Protein AF-A0A7J0D1S0-F1 (afdb_monomer_lite)

pLDDT: mean 86.71, std 19.27, range [36.97, 98.56]

InterPro domains:
  IPR036866 Ribonuclease Z/Hydroxyacylglutathione hydrolase-like [G3DSA:3.60.15.10] (1-82)

Sequence (128 aa):
MIQIGAYSEYWPDIHMTPAEGMRAHLDLQGGRPHGVMVPIHWGTFNLAPHAWAEPAEWTKDAAEEAEQPAAFPRPGEPFEPAGTLPVETWWRAVSAPMAAPQWRTATSDAVPGGAPVARRDLDVAGER

Secondary structure (DSSP, 8-state):
-EE-SS--TT-TTT---HHHHHHHHHHHTTTS--S-B-EES-SS---SSS-TTHHHHHHHHHHHHTT--B--PPTT----TTS------GGGGTSPPPPS-GGGT-----------------------

Organism: Streptomyces microflavus (NCBI:txid1919)

Radius of gyration: 17.73 Å; chains: 1; bounding box: 37×59×37 Å

Structure (mmCIF, N/CA/C/O backbone):
data_AF-A0A7J0D1S0-F1
#
_entry.id   AF-A0A7J0D1S0-F1
#
loop_
_atom_site.group_PDB
_atom_site.id
_atom_site.type_symbol
_atom_site.label_atom_id
_atom_site.label_alt_id
_atom_site.label_comp_id
_atom_site.label_asym_id
_atom_site.label_entity_id
_atom_site.label_seq_id
_atom_site.pdbx_PDB_ins_code
_atom_site.Cartn_x
_atom_site.Cartn_y
_atom_site.Cartn_z
_atom_site.occupancy
_atom_site.B_iso_or_equiv
_atom_site.auth_seq_id
_atom_site.auth_comp_id
_atom_site.auth_asym_id
_atom_site.auth_atom_id
_atom_site.pdbx_PDB_model_num
ATOM 1 N N . MET A 1 1 ? -6.059 4.824 1.311 1.00 96.19 1 MET A N 1
ATOM 2 C CA . MET A 1 1 ? -5.420 4.149 0.159 1.00 96.19 1 MET A CA 1
ATOM 3 C C . MET A 1 1 ? -4.136 4.889 -0.155 1.00 96.19 1 MET A C 1
ATOM 5 O O . MET A 1 1 ? -4.221 6.093 -0.352 1.00 96.19 1 MET A O 1
ATOM 9 N N . ILE A 1 2 ? -2.983 4.220 -0.160 1.00 98.31 2 ILE A N 1
ATOM 10 C CA . ILE A 1 2 ? -1.666 4.846 -0.376 1.00 98.31 2 ILE A CA 1
ATOM 11 C C . ILE A 1 2 ? -0.815 3.939 -1.273 1.00 98.31 2 ILE A C 1
ATOM 13 O O . ILE A 1 2 ? -0.906 2.713 -1.179 1.00 98.31 2 ILE A O 1
ATOM 17 N N . GLN A 1 3 ? -0.034 4.534 -2.179 1.00 97.75 3 GLN A N 1
ATOM 18 C CA . GLN A 1 3 ? 0.864 3.783 -3.058 1.00 97.75 3 GLN A CA 1
ATOM 19 C C . GLN A 1 3 ? 1.974 3.082 -2.274 1.00 97.75 3 GLN A C 1
ATOM 21 O O . GLN A 1 3 ? 2.510 3.647 -1.324 1.00 97.75 3 GLN A O 1
ATOM 26 N N . ILE A 1 4 ? 2.334 1.874 -2.703 1.00 97.69 4 ILE A N 1
ATOM 27 C CA . ILE A 1 4 ? 3.414 1.098 -2.072 1.00 97.69 4 ILE A CA 1
ATOM 28 C C . ILE A 1 4 ? 4.394 0.469 -3.070 1.00 97.69 4 ILE A C 1
ATOM 30 O O . ILE A 1 4 ? 5.429 -0.042 -2.662 1.00 97.69 4 ILE A O 1
ATOM 34 N N . GLY A 1 5 ? 4.068 0.451 -4.364 1.00 96.88 5 GLY A N 1
ATOM 35 C CA . GLY A 1 5 ? 4.862 -0.215 -5.398 1.00 96.88 5 GLY A CA 1
ATOM 36 C C . GLY A 1 5 ? 5.405 0.747 -6.448 1.00 96.88 5 GLY A C 1
ATOM 37 O O . GLY A 1 5 ? 5.093 1.939 -6.447 1.00 96.88 5 GLY A O 1
ATOM 38 N N . ALA A 1 6 ? 6.196 0.191 -7.366 1.00 97.50 6 ALA A N 1
ATOM 39 C CA . ALA A 1 6 ? 6.910 0.906 -8.420 1.00 97.50 6 ALA A CA 1
ATOM 40 C C . ALA A 1 6 ? 7.965 1.910 -7.904 1.00 97.50 6 ALA A C 1
ATOM 42 O O . ALA A 1 6 ? 8.356 2.824 -8.624 1.00 97.50 6 ALA A O 1
ATOM 43 N N . TYR A 1 7 ? 8.456 1.735 -6.674 1.00 97.25 7 TYR A N 1
ATOM 44 C CA . TYR A 1 7 ? 9.563 2.524 -6.127 1.00 97.25 7 TYR A CA 1
ATOM 45 C C . TYR A 1 7 ? 10.913 2.073 -6.690 1.00 97.25 7 TYR A C 1
ATOM 47 O O . TYR A 1 7 ? 11.131 0.896 -6.979 1.00 97.25 7 TYR A O 1
ATOM 55 N N . SER A 1 8 ? 11.841 3.017 -6.817 1.00 95.88 8 SER A N 1
ATOM 56 C CA . SER A 1 8 ? 13.230 2.760 -7.187 1.00 95.88 8 SER A CA 1
ATOM 57 C C . SER A 1 8 ? 14.109 3.932 -6.767 1.00 95.88 8 SER A C 1
ATOM 59 O O . SER A 1 8 ? 13.657 5.076 -6.767 1.00 95.88 8 SER A O 1
ATOM 61 N N . GLU A 1 9 ? 15.385 3.658 -6.500 1.00 94.12 9 GLU A N 1
ATOM 62 C CA . GLU A 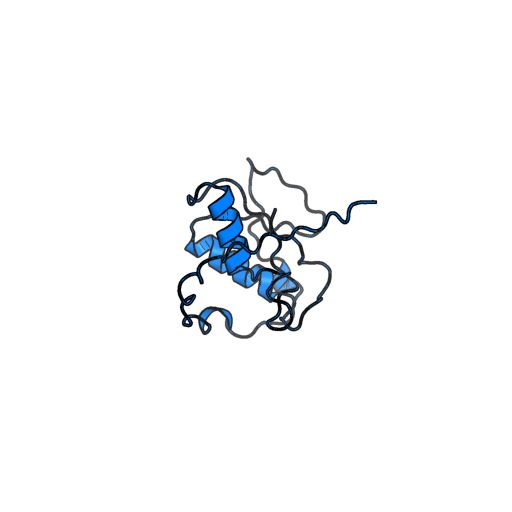1 9 ? 16.417 4.683 -6.292 1.00 94.12 9 GLU A CA 1
ATOM 63 C C . GLU A 1 9 ? 16.570 5.645 -7.484 1.00 94.12 9 GLU A C 1
ATOM 65 O O . GLU A 1 9 ? 17.064 6.756 -7.323 1.00 94.12 9 GLU A O 1
ATOM 70 N N . TYR A 1 10 ? 16.126 5.244 -8.679 1.00 96.81 10 TYR A N 1
ATOM 71 C CA . TYR A 1 10 ? 16.213 6.062 -9.888 1.00 96.81 10 TYR A CA 1
ATOM 72 C C . TYR A 1 10 ? 15.119 7.138 -9.994 1.00 96.81 10 TYR A C 1
ATOM 74 O O . TYR A 1 10 ? 15.242 8.040 -10.821 1.00 96.81 10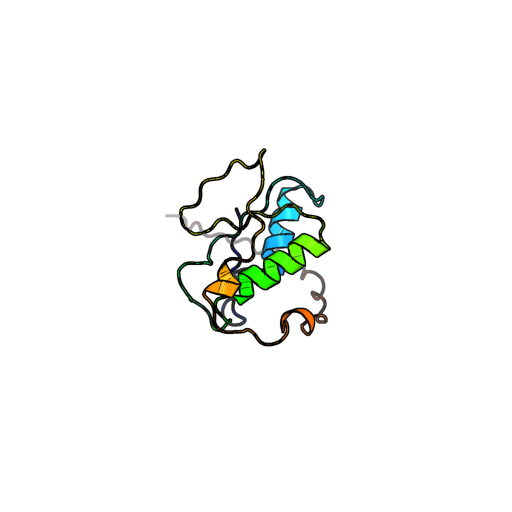 TYR A O 1
ATOM 82 N N . TRP A 1 11 ? 14.043 7.051 -9.205 1.00 95.81 11 TRP A N 1
ATOM 83 C CA . TRP A 1 11 ? 12.936 8.019 -9.227 1.00 95.81 11 TRP A CA 1
ATOM 84 C C . TRP A 1 11 ? 12.277 8.211 -7.846 1.00 95.81 11 TRP A C 1
ATOM 86 O O . TRP A 1 11 ? 11.054 8.089 -7.709 1.00 95.81 11 TRP A O 1
ATOM 96 N N . PRO A 1 12 ? 13.070 8.548 -6.812 1.00 95.25 12 PRO A N 1
ATOM 97 C CA . PRO A 1 12 ? 12.590 8.619 -5.432 1.00 95.25 12 PRO A CA 1
ATOM 98 C C . PRO A 1 12 ? 11.542 9.722 -5.227 1.00 95.25 12 PRO A C 1
ATOM 100 O O . PRO A 1 12 ? 10.643 9.580 -4.406 1.00 95.25 12 PRO A O 1
ATOM 103 N N . ASP A 1 13 ? 11.595 10.795 -6.020 1.00 96.00 13 ASP A N 1
ATOM 104 C CA . ASP A 1 13 ? 10.721 11.963 -5.850 1.00 96.00 13 ASP A CA 1
ATOM 105 C C . ASP A 1 13 ? 9.266 11.724 -6.272 1.00 96.00 13 ASP A C 1
ATOM 107 O O . ASP A 1 13 ? 8.380 12.510 -5.936 1.00 96.00 13 ASP A O 1
ATOM 111 N N . ILE A 1 14 ? 9.006 10.666 -7.043 1.00 96.69 14 ILE A N 1
ATOM 112 C CA . ILE A 1 14 ? 7.675 10.395 -7.597 1.00 96.69 14 ILE A CA 1
ATOM 113 C C . ILE A 1 14 ? 7.061 9.100 -7.075 1.00 96.69 14 ILE A C 1
ATOM 115 O O . ILE A 1 14 ? 5.885 8.862 -7.342 1.00 96.69 14 ILE A O 1
ATOM 119 N N . HIS A 1 15 ? 7.821 8.246 -6.380 1.00 97.81 15 HIS A N 1
ATOM 120 C CA . HIS A 1 15 ? 7.313 6.988 -5.837 1.00 97.81 15 HIS A CA 1
ATOM 121 C C . HIS A 1 15 ? 7.848 6.690 -4.440 1.00 97.81 15 HIS A C 1
ATOM 123 O O . HIS A 1 15 ? 9.046 6.514 -4.252 1.00 97.81 15 HIS A O 1
ATOM 129 N N . MET A 1 16 ? 6.928 6.534 -3.488 1.00 97.75 16 MET A N 1
ATOM 130 C CA . MET A 1 16 ? 7.250 6.135 -2.118 1.00 97.75 16 MET A CA 1
ATOM 131 C C . MET A 1 16 ? 7.590 4.647 -2.026 1.00 97.75 16 MET A C 1
ATOM 133 O O . MET A 1 16 ? 6.900 3.805 -2.610 1.00 97.75 16 MET A O 1
ATOM 137 N N . THR A 1 17 ? 8.591 4.327 -1.210 1.00 97.69 17 THR A N 1
ATOM 138 C CA . THR A 1 17 ? 8.773 2.976 -0.671 1.00 97.69 17 THR A CA 1
ATOM 139 C C . THR A 1 17 ? 7.593 2.581 0.237 1.00 97.69 17 THR A C 1
ATOM 141 O O . THR A 1 17 ? 6.887 3.448 0.759 1.00 97.69 17 THR A O 1
ATOM 144 N N . PRO A 1 18 ? 7.372 1.283 0.502 1.00 98.19 18 PRO A N 1
ATOM 145 C CA . PRO A 1 18 ? 6.369 0.805 1.451 1.00 98.19 18 PRO A CA 1
ATOM 146 C C . PRO A 1 18 ? 6.446 1.437 2.847 1.00 98.19 18 PRO A C 1
ATOM 148 O O . PRO A 1 18 ? 5.405 1.770 3.415 1.00 98.19 18 PRO A O 1
ATOM 151 N N . ALA A 1 19 ? 7.651 1.637 3.394 1.00 97.81 19 ALA A N 1
ATOM 152 C CA . ALA A 1 19 ? 7.828 2.295 4.692 1.00 97.81 19 ALA A CA 1
ATOM 153 C C . ALA A 1 19 ? 7.408 3.772 4.648 1.00 97.81 19 ALA A C 1
ATOM 155 O O . ALA A 1 19 ? 6.727 4.256 5.552 1.00 97.81 19 ALA A O 1
ATOM 156 N N . GLU A 1 20 ? 7.761 4.487 3.580 1.00 98.25 20 GLU A N 1
ATOM 157 C CA . GLU A 1 20 ? 7.331 5.873 3.378 1.00 98.25 20 GLU A CA 1
ATOM 158 C C . GLU A 1 20 ? 5.821 5.974 3.167 1.00 98.25 20 GLU A C 1
ATOM 160 O O . GLU A 1 20 ? 5.195 6.868 3.728 1.00 98.25 20 GLU A O 1
ATOM 165 N N . GLY A 1 21 ? 5.221 5.028 2.439 1.00 98.31 21 GLY A N 1
ATOM 166 C CA . GLY A 1 21 ? 3.773 4.931 2.277 1.00 98.31 21 GLY A CA 1
ATOM 167 C C . GLY A 1 21 ? 3.050 4.698 3.607 1.00 98.31 21 GLY A C 1
ATOM 168 O O . GLY A 1 21 ? 2.028 5.332 3.872 1.00 98.31 21 GLY A O 1
ATOM 169 N N . MET A 1 22 ? 3.597 3.850 4.485 1.00 98.56 22 MET A N 1
ATOM 170 C CA . MET A 1 22 ? 3.060 3.662 5.837 1.00 98.56 22 MET A CA 1
ATOM 171 C C . MET A 1 22 ? 3.175 4.939 6.677 1.00 98.56 22 MET A C 1
ATOM 173 O O . MET A 1 22 ? 2.206 5.347 7.317 1.00 98.56 22 MET A O 1
ATOM 177 N N . ARG A 1 23 ? 4.328 5.618 6.631 1.00 98.50 23 ARG A N 1
ATOM 178 C CA . ARG A 1 23 ? 4.514 6.910 7.307 1.00 98.50 23 ARG A CA 1
ATOM 179 C C . ARG A 1 23 ? 3.522 7.958 6.801 1.00 98.50 23 ARG A C 1
ATOM 181 O O . ARG A 1 23 ? 2.870 8.600 7.611 1.00 98.50 23 ARG A O 1
ATOM 188 N N . ALA A 1 24 ? 3.339 8.069 5.487 1.00 98.50 24 ALA A N 1
ATOM 189 C CA . ALA A 1 24 ? 2.378 8.992 4.893 1.00 98.50 24 ALA A CA 1
ATOM 190 C C . ALA A 1 24 ? 0.938 8.703 5.349 1.00 98.50 24 ALA A C 1
ATOM 192 O O . ALA A 1 24 ? 0.190 9.634 5.643 1.00 98.50 24 ALA A O 1
ATOM 193 N N . HIS A 1 25 ? 0.548 7.425 5.456 1.00 98.56 25 HIS A N 1
ATOM 194 C CA . HIS A 1 25 ? -0.735 7.047 6.057 1.00 98.56 25 HIS A CA 1
ATOM 195 C C . HIS A 1 25 ? -0.836 7.565 7.496 1.00 98.56 25 HIS A C 1
ATOM 197 O O . HIS A 1 25 ? -1.783 8.275 7.819 1.00 98.56 25 HIS A O 1
ATOM 203 N N . LEU A 1 26 ? 0.152 7.279 8.348 1.00 98.50 26 LEU A N 1
ATOM 204 C CA . LEU A 1 26 ? 0.160 7.731 9.744 1.00 98.50 26 LEU A CA 1
ATOM 205 C C . LEU A 1 26 ? 0.115 9.259 9.875 1.00 98.50 26 LEU A C 1
ATOM 207 O O . LEU A 1 26 ? -0.609 9.773 10.726 1.00 98.50 26 LEU A O 1
ATOM 211 N N . ASP A 1 27 ? 0.830 9.992 9.025 1.00 98.44 27 ASP A N 1
ATOM 212 C CA . ASP A 1 27 ? 0.846 11.456 9.030 1.00 98.44 27 ASP A CA 1
ATOM 213 C C . ASP A 1 27 ? -0.548 12.033 8.733 1.00 98.44 27 ASP A C 1
ATOM 215 O O . ASP A 1 27 ? -1.018 12.928 9.442 1.00 98.44 27 ASP A O 1
ATOM 219 N N . LEU A 1 28 ? -1.268 11.465 7.756 1.00 97.50 28 LEU A N 1
ATOM 220 C CA . LEU A 1 28 ? -2.669 11.817 7.471 1.00 97.50 28 LEU A CA 1
ATOM 221 C C . LEU A 1 28 ? -3.601 11.497 8.648 1.00 97.50 28 LEU A C 1
ATOM 223 O O . LEU A 1 28 ? -4.613 12.164 8.861 1.00 97.50 28 LEU A O 1
ATOM 227 N N . GLN A 1 29 ? -3.221 10.502 9.440 1.00 96.44 29 GLN A N 1
ATOM 228 C CA . GLN A 1 29 ? -3.863 10.089 10.675 1.00 96.44 29 GLN A CA 1
ATOM 229 C C . GLN A 1 29 ? -3.317 10.841 11.916 1.00 96.44 29 GLN A C 1
ATOM 231 O O . GLN A 1 29 ? -3.434 10.381 13.055 1.00 96.44 29 GLN A O 1
ATOM 236 N N . GLY A 1 30 ? -2.706 12.016 11.748 1.00 97.19 30 GLY A N 1
ATOM 237 C CA . GLY A 1 30 ? -2.223 12.825 12.872 1.00 97.19 30 GLY A CA 1
ATOM 238 C C . GLY A 1 30 ? -1.148 12.130 13.717 1.00 97.19 30 GLY A C 1
ATOM 239 O O . GLY A 1 30 ? -1.074 12.358 14.927 1.00 97.19 30 GLY A O 1
ATOM 240 N N . GLY A 1 31 ? -0.364 11.247 13.095 1.00 96.31 31 GLY A N 1
ATOM 241 C CA . GLY A 1 31 ? 0.759 10.526 13.692 1.00 96.31 31 GLY A CA 1
ATOM 242 C C . GLY A 1 31 ? 0.372 9.383 14.629 1.00 96.31 31 GLY A C 1
ATOM 243 O O . GLY A 1 31 ? 1.235 8.879 15.345 1.00 96.31 31 GLY A O 1
ATOM 244 N N . ARG A 1 32 ? -0.907 8.983 14.683 1.00 96.44 32 ARG A N 1
ATOM 245 C CA . ARG A 1 32 ? -1.376 7.891 15.550 1.00 96.44 32 ARG A CA 1
ATOM 246 C C . ARG A 1 32 ? -2.059 6.786 14.747 1.00 96.44 32 ARG A C 1
ATOM 248 O O . ARG A 1 32 ? -2.889 7.116 13.894 1.00 96.44 32 ARG A O 1
ATOM 255 N N . PRO A 1 33 ? -1.794 5.503 15.059 1.00 97.75 33 PRO A N 1
ATOM 256 C CA . PRO A 1 33 ? -2.398 4.392 14.337 1.00 97.75 33 PRO A CA 1
ATOM 257 C C . PRO A 1 33 ? -3.924 4.411 14.456 1.00 97.75 33 PRO A C 1
ATOM 259 O O . PRO A 1 33 ? -4.475 4.252 15.545 1.00 97.75 33 PRO A O 1
ATOM 262 N N . HIS A 1 34 ? -4.611 4.663 13.343 1.00 96.69 34 HIS A N 1
ATOM 263 C CA . HIS A 1 34 ? -6.062 4.522 13.203 1.00 96.69 34 HIS A CA 1
ATOM 264 C C . HIS A 1 34 ? -6.473 4.566 11.724 1.00 96.69 34 HIS A C 1
ATOM 266 O O . HIS A 1 34 ? -5.649 4.760 10.830 1.00 96.69 34 HIS A O 1
ATOM 272 N N . GLY A 1 35 ? -7.757 4.329 11.444 1.00 96.69 35 GLY A N 1
ATOM 273 C CA . GLY A 1 35 ? -8.218 4.090 10.074 1.00 96.69 35 GLY A CA 1
ATOM 274 C C . GLY A 1 35 ? -7.626 2.801 9.490 1.00 96.69 35 GLY A C 1
ATOM 275 O O . GLY A 1 35 ? -6.925 2.063 10.178 1.00 96.69 35 GLY A O 1
ATOM 276 N N . VAL A 1 36 ? -7.918 2.518 8.219 1.00 98.19 36 VAL A N 1
ATOM 277 C CA . VAL A 1 36 ? -7.416 1.325 7.520 1.00 98.19 36 VAL A CA 1
ATOM 278 C C . VAL A 1 36 ? -6.473 1.753 6.401 1.00 98.19 36 VAL A C 1
ATOM 280 O O . VAL A 1 36 ? -6.879 2.452 5.469 1.00 98.19 36 VAL A O 1
ATOM 283 N N . MET A 1 37 ? -5.218 1.316 6.479 1.00 98.50 37 MET A N 1
ATOM 284 C CA . MET A 1 37 ? -4.271 1.412 5.374 1.00 98.50 37 MET A CA 1
ATOM 285 C C . MET A 1 37 ? -4.679 0.412 4.290 1.00 98.50 37 MET A C 1
ATOM 287 O O . MET A 1 37 ? -4.854 -0.775 4.554 1.00 98.50 37 MET A O 1
ATOM 291 N N .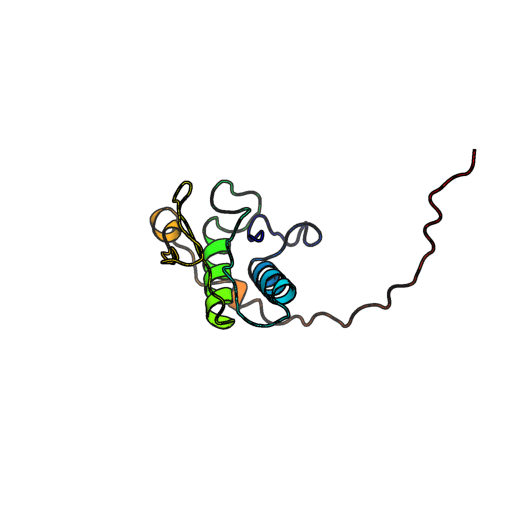 VAL A 1 38 ? -4.828 0.892 3.057 1.00 98.19 38 VAL A N 1
ATOM 292 C CA . VAL A 1 38 ? -5.127 0.048 1.892 1.00 98.19 38 VAL A CA 1
ATOM 293 C C . VAL A 1 38 ? -4.033 0.297 0.853 1.00 98.19 38 VAL A C 1
ATOM 295 O O . VAL A 1 38 ? -3.978 1.410 0.313 1.00 98.19 38 VAL A O 1
ATOM 298 N N . PRO A 1 39 ? -3.148 -0.677 0.594 1.00 97.81 39 PRO A N 1
ATOM 299 C CA . PRO A 1 39 ? -2.070 -0.527 -0.361 1.00 97.81 39 PRO A CA 1
ATOM 300 C C . PRO A 1 39 ? -2.625 -0.484 -1.783 1.00 97.81 39 PRO A C 1
ATOM 302 O O . PRO A 1 39 ? -3.469 -1.290 -2.172 1.00 97.81 39 PRO A O 1
ATOM 305 N N . ILE A 1 40 ? -2.123 0.460 -2.570 1.00 97.75 40 ILE A N 1
ATOM 306 C CA . ILE A 1 40 ? -2.377 0.561 -4.008 1.00 97.75 40 ILE A CA 1
ATOM 307 C C . ILE A 1 40 ? -1.056 0.673 -4.765 1.00 97.75 40 ILE A C 1
ATOM 309 O O . ILE A 1 40 ? 0.023 0.678 -4.170 1.00 97.75 40 ILE A O 1
ATOM 313 N N . HIS A 1 41 ? -1.130 0.774 -6.093 1.00 96.94 41 HIS A N 1
ATOM 314 C CA . HIS A 1 41 ? 0.054 0.875 -6.952 1.00 96.94 41 HIS A CA 1
ATOM 315 C C . HIS A 1 41 ? 0.951 -0.383 -6.922 1.00 96.94 41 HIS A C 1
ATOM 317 O O . HIS A 1 41 ? 2.142 -0.341 -7.213 1.00 96.94 41 HIS A O 1
ATOM 323 N N . TRP A 1 42 ? 0.349 -1.516 -6.561 1.00 97.56 42 TRP A N 1
ATOM 324 C CA . TRP A 1 42 ? 0.926 -2.856 -6.504 1.00 97.56 42 TRP A CA 1
ATOM 325 C C . TRP A 1 42 ? -0.173 -3.886 -6.849 1.00 97.56 42 TRP A C 1
ATOM 327 O O . TRP A 1 42 ? -1.347 -3.531 -6.967 1.00 97.56 42 TRP A O 1
ATOM 337 N N . GLY A 1 43 ? 0.196 -5.155 -7.047 1.00 94.94 43 GLY A N 1
ATOM 338 C CA . GLY A 1 43 ? -0.745 -6.272 -7.197 1.00 94.94 43 GLY A CA 1
ATOM 339 C C . GLY A 1 43 ? -1.254 -6.501 -8.624 1.00 94.94 43 GLY A C 1
ATOM 340 O O . GLY A 1 43 ? -2.024 -7.430 -8.850 1.00 94.94 43 GLY A O 1
ATOM 341 N N . THR A 1 44 ? -0.809 -5.690 -9.590 1.00 93.25 44 THR A N 1
ATOM 342 C CA . THR A 1 44 ? -1.194 -5.788 -11.011 1.00 93.25 44 THR A CA 1
ATOM 343 C C . THR A 1 44 ? 0.026 -5.868 -11.929 1.00 93.25 44 THR A C 1
ATOM 345 O O . THR A 1 44 ? 0.263 -6.907 -12.538 1.00 93.25 44 THR A O 1
ATOM 348 N N . PHE A 1 45 ? 0.841 -4.814 -11.984 1.00 93.75 45 PHE A N 1
ATOM 349 C CA . PHE A 1 45 ? 2.035 -4.729 -12.831 1.00 93.75 45 PHE A CA 1
ATOM 350 C C . PHE A 1 45 ? 3.316 -4.653 -11.998 1.00 93.75 45 PHE A C 1
ATOM 352 O O . PHE A 1 45 ? 3.299 -4.140 -10.879 1.00 93.75 45 PHE A O 1
ATOM 359 N N . ASN A 1 46 ? 4.433 -5.128 -12.559 1.00 93.06 46 ASN A N 1
ATOM 360 C CA . ASN A 1 46 ? 5.760 -4.832 -12.025 1.00 93.06 46 ASN A CA 1
ATOM 361 C C . ASN A 1 46 ? 6.404 -3.712 -12.854 1.00 93.06 46 ASN A C 1
ATOM 363 O O . ASN A 1 46 ? 6.748 -3.933 -14.014 1.00 93.06 46 ASN A O 1
ATOM 367 N N . LEU A 1 47 ? 6.512 -2.514 -12.276 1.00 96.25 47 LEU A N 1
ATOM 368 C CA . LEU A 1 47 ? 6.972 -1.298 -12.964 1.00 96.25 47 LEU A CA 1
ATOM 369 C C . LEU A 1 47 ? 8.300 -0.757 -12.404 1.00 96.25 47 LEU A C 1
ATOM 371 O O . LEU A 1 47 ? 8.682 0.366 -12.718 1.00 96.25 47 LEU A O 1
ATOM 375 N N . ALA A 1 48 ? 9.000 -1.533 -11.573 1.00 96.25 48 ALA A N 1
ATOM 376 C CA . ALA A 1 48 ? 10.278 -1.154 -10.973 1.00 96.25 48 ALA A CA 1
ATOM 377 C C . ALA A 1 48 ? 11.134 -2.401 -10.654 1.00 96.25 48 ALA A C 1
ATOM 379 O O . ALA A 1 48 ? 10.613 -3.515 -10.686 1.00 96.25 48 ALA A O 1
ATOM 380 N N . PRO A 1 49 ? 12.443 -2.265 -10.360 1.00 93.94 49 PRO A N 1
ATOM 381 C CA . PRO A 1 49 ? 13.349 -3.409 -10.205 1.00 93.94 49 PRO A CA 1
ATOM 382 C C . PRO A 1 49 ? 13.254 -4.141 -8.849 1.00 93.94 49 PRO A C 1
ATOM 384 O O . PRO A 1 49 ? 14.185 -4.849 -8.475 1.00 93.94 49 PRO A O 1
ATOM 387 N N . HIS A 1 50 ? 12.146 -4.017 -8.115 1.00 93.75 50 HIS A N 1
ATOM 388 C CA . HIS A 1 50 ? 11.881 -4.824 -6.920 1.00 93.75 50 HIS A CA 1
ATOM 389 C C . HIS A 1 50 ? 11.172 -6.142 -7.291 1.00 93.75 50 HIS A C 1
ATOM 391 O O . HIS A 1 50 ? 10.526 -6.263 -8.341 1.00 93.75 50 HIS A O 1
ATOM 397 N N . ALA A 1 51 ? 11.248 -7.156 -6.422 1.00 94.81 51 ALA A N 1
ATOM 398 C CA . ALA A 1 51 ? 10.451 -8.368 -6.614 1.00 94.81 51 ALA A CA 1
ATOM 399 C C . ALA A 1 51 ? 8.950 -8.036 -6.531 1.00 94.81 51 ALA A C 1
ATOM 401 O O . ALA A 1 51 ? 8.537 -7.142 -5.795 1.00 94.81 51 ALA A O 1
ATOM 402 N N . TRP A 1 52 ? 8.105 -8.757 -7.274 1.00 95.75 52 TRP A N 1
ATOM 403 C CA . TRP A 1 52 ? 6.679 -8.413 -7.357 1.00 95.75 52 TRP A CA 1
ATOM 404 C C . TRP A 1 52 ? 5.956 -8.483 -6.002 1.00 95.75 52 TRP A C 1
ATOM 406 O O . TRP A 1 52 ? 5.117 -7.634 -5.733 1.00 95.75 52 TRP A O 1
ATOM 416 N N . ALA A 1 53 ? 6.285 -9.445 -5.135 1.00 96.31 53 ALA A N 1
ATOM 417 C CA . ALA A 1 53 ? 5.678 -9.576 -3.803 1.00 96.31 53 ALA A CA 1
ATOM 418 C C . ALA A 1 53 ? 6.290 -8.639 -2.741 1.00 96.31 53 ALA A C 1
ATOM 420 O O . ALA A 1 53 ? 5.693 -8.450 -1.682 1.00 96.31 53 ALA A O 1
ATOM 421 N N . GLU A 1 54 ? 7.438 -8.019 -3.030 1.00 96.44 54 GLU A N 1
ATOM 422 C CA . GLU A 1 54 ? 8.193 -7.206 -2.071 1.00 96.44 54 GLU A CA 1
ATOM 423 C C . GLU A 1 54 ? 7.392 -6.062 -1.445 1.00 96.44 54 GLU A C 1
ATOM 425 O O . GLU A 1 54 ? 7.418 -5.942 -0.219 1.00 96.44 54 GLU A O 1
ATOM 430 N N . PRO A 1 55 ? 6.627 -5.264 -2.216 1.00 97.31 55 PRO A N 1
ATOM 431 C CA . PRO A 1 55 ? 5.895 -4.143 -1.647 1.00 97.31 55 PRO A CA 1
ATOM 432 C C . PRO A 1 55 ? 4.910 -4.568 -0.557 1.00 97.31 55 PRO A C 1
ATOM 434 O O . PRO A 1 55 ? 4.825 -3.917 0.479 1.00 97.31 55 PRO A O 1
ATOM 437 N N . ALA A 1 56 ? 4.184 -5.670 -0.768 1.00 97.50 56 ALA A N 1
ATOM 438 C CA . ALA A 1 56 ? 3.176 -6.139 0.176 1.00 97.50 56 ALA A CA 1
ATOM 439 C C . ALA A 1 56 ? 3.792 -6.761 1.432 1.00 97.50 56 ALA A C 1
ATOM 441 O O . ALA A 1 56 ? 3.300 -6.503 2.529 1.00 97.50 56 ALA A O 1
ATOM 442 N N . GLU A 1 57 ? 4.888 -7.518 1.295 1.00 97.31 57 GLU A N 1
ATOM 443 C CA . GLU A 1 57 ? 5.653 -8.012 2.448 1.00 97.31 57 GLU A CA 1
ATOM 444 C C . GLU A 1 57 ? 6.149 -6.855 3.314 1.00 97.31 57 GLU A C 1
ATOM 446 O O . GLU A 1 57 ? 5.923 -6.833 4.523 1.00 97.31 57 GLU A O 1
ATOM 451 N N . TRP A 1 58 ? 6.770 -5.857 2.687 1.00 97.56 58 TRP A N 1
ATOM 452 C CA . TRP A 1 58 ? 7.313 -4.717 3.407 1.00 97.56 58 TRP A CA 1
ATOM 453 C C . TRP A 1 58 ? 6.205 -3.846 4.019 1.00 97.56 58 TRP A C 1
ATOM 455 O O . TRP A 1 58 ? 6.304 -3.458 5.180 1.00 97.56 58 TRP A O 1
ATOM 465 N N . THR A 1 59 ? 5.105 -3.581 3.305 1.00 98.25 59 THR A N 1
ATOM 466 C CA . THR A 1 59 ? 3.957 -2.859 3.886 1.00 98.25 59 THR A CA 1
ATOM 467 C C . THR A 1 59 ? 3.365 -3.605 5.076 1.00 98.25 59 THR A C 1
ATOM 469 O O . THR A 1 59 ? 3.010 -2.962 6.060 1.00 98.25 59 THR A O 1
ATOM 472 N N . LYS A 1 60 ? 3.254 -4.938 5.012 1.00 97.94 60 LYS A N 1
ATOM 473 C CA . LYS A 1 60 ? 2.755 -5.743 6.131 1.00 97.94 60 LYS A CA 1
ATOM 474 C C . LYS A 1 60 ? 3.683 -5.646 7.341 1.00 97.94 60 LYS A C 1
ATOM 476 O O . LYS A 1 60 ? 3.191 -5.364 8.427 1.00 97.94 60 LYS A O 1
ATOM 481 N N . ASP A 1 61 ? 4.991 -5.800 7.139 1.00 97.44 61 ASP A N 1
ATOM 482 C CA . ASP A 1 61 ? 5.992 -5.614 8.196 1.00 97.44 61 ASP A CA 1
ATOM 483 C C . ASP A 1 61 ? 5.867 -4.220 8.846 1.00 97.44 61 ASP A C 1
ATOM 485 O O . ASP A 1 61 ? 5.779 -4.109 10.066 1.00 97.44 61 ASP A O 1
ATOM 489 N N . ALA A 1 62 ? 5.799 -3.157 8.034 1.00 97.94 62 ALA A N 1
ATOM 490 C CA . ALA A 1 62 ? 5.697 -1.778 8.520 1.00 97.94 62 ALA A CA 1
ATOM 491 C C . ALA A 1 62 ? 4.366 -1.492 9.241 1.00 97.94 62 ALA A C 1
ATOM 493 O O . ALA A 1 62 ? 4.331 -0.720 10.196 1.00 97.94 62 ALA A O 1
ATOM 494 N N . ALA A 1 63 ? 3.266 -2.105 8.793 1.00 98.25 63 ALA A N 1
ATOM 495 C CA . ALA A 1 63 ? 1.962 -1.994 9.444 1.00 98.25 63 ALA A CA 1
ATOM 496 C C . ALA A 1 63 ? 1.967 -2.658 10.826 1.00 98.25 63 ALA A C 1
ATOM 498 O O . ALA A 1 63 ? 1.446 -2.087 11.781 1.00 98.25 63 ALA A O 1
ATOM 499 N N . GLU A 1 64 ? 2.565 -3.850 10.930 1.00 97.94 64 GLU A N 1
ATOM 500 C CA . GLU A 1 64 ? 2.695 -4.589 12.189 1.00 97.94 64 GLU A CA 1
ATOM 501 C C . GLU A 1 64 ? 3.580 -3.845 13.190 1.00 97.94 64 GLU A C 1
ATOM 503 O O . GLU A 1 64 ? 3.202 -3.722 14.352 1.00 97.94 64 GLU A O 1
ATOM 508 N N . GLU A 1 65 ? 4.711 -3.295 12.740 1.00 97.38 65 GLU A N 1
ATOM 509 C CA . GLU A 1 65 ? 5.605 -2.486 13.578 1.00 97.38 65 GLU A CA 1
ATOM 510 C C . GLU A 1 65 ? 4.923 -1.217 14.109 1.00 97.38 65 GLU A C 1
ATOM 512 O O . GLU A 1 65 ? 5.123 -0.839 15.262 1.00 97.38 65 GLU A O 1
ATOM 517 N N . ALA A 1 66 ? 4.091 -0.574 13.288 1.00 97.69 66 ALA A N 1
ATOM 518 C CA . ALA A 1 66 ? 3.365 0.634 13.662 1.00 97.69 66 ALA A CA 1
ATOM 519 C C . ALA A 1 66 ? 2.035 0.369 14.389 1.00 97.69 66 ALA A C 1
ATOM 521 O O . ALA A 1 66 ? 1.323 1.325 14.690 1.00 97.69 66 ALA A O 1
ATOM 522 N N . GLU A 1 67 ? 1.653 -0.893 14.615 1.00 98.12 67 GLU A N 1
ATOM 523 C CA . GLU A 1 67 ? 0.327 -1.276 15.129 1.00 98.12 67 GLU A CA 1
ATOM 524 C C . GLU A 1 67 ? -0.837 -0.661 14.314 1.00 98.12 67 GLU A C 1
ATOM 526 O O . GLU A 1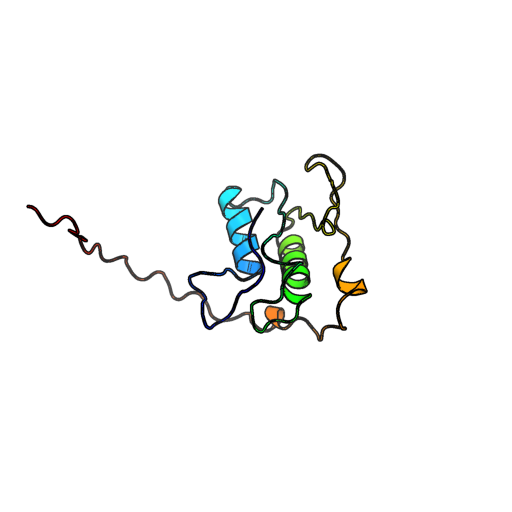 67 ? -1.911 -0.350 14.835 1.00 98.12 67 GLU A O 1
ATOM 531 N N . GLN A 1 68 ? -0.631 -0.464 13.009 1.00 98.38 68 GLN A N 1
ATOM 532 C CA . GLN A 1 68 ? -1.581 0.180 12.105 1.00 98.38 68 GLN A CA 1
ATOM 533 C C . GLN A 1 68 ? -2.441 -0.871 11.389 1.00 98.38 68 GLN A C 1
ATOM 535 O O . GLN A 1 68 ? -1.906 -1.704 10.655 1.00 98.38 68 GLN A O 1
ATOM 540 N N . PRO A 1 69 ? -3.784 -0.811 11.497 1.00 98.19 69 PRO A N 1
ATOM 541 C CA . PRO A 1 69 ? -4.655 -1.667 10.700 1.00 98.19 69 PRO A CA 1
ATOM 542 C C . PRO A 1 69 ? -4.396 -1.497 9.200 1.00 98.19 69 PRO A C 1
ATOM 544 O O . PRO A 1 69 ? -4.459 -0.380 8.672 1.00 98.19 69 PRO A O 1
ATOM 547 N N . ALA A 1 70 ? -4.145 -2.611 8.513 1.00 98.44 70 ALA A N 1
ATOM 548 C CA . ALA A 1 70 ? -3.941 -2.668 7.073 1.00 98.44 70 ALA A CA 1
ATOM 549 C C . ALA A 1 70 ? -4.776 -3.793 6.451 1.00 98.44 70 ALA A C 1
ATOM 551 O O . ALA A 1 70 ? -4.881 -4.884 7.010 1.00 98.44 70 ALA A O 1
ATOM 552 N N . ALA A 1 71 ? -5.370 -3.518 5.294 1.00 98.50 71 ALA A N 1
ATOM 553 C CA . ALA A 1 71 ? -6.151 -4.472 4.521 1.00 98.50 71 ALA A CA 1
ATOM 554 C C . ALA A 1 71 ? -5.456 -4.757 3.187 1.00 98.50 71 ALA A C 1
ATOM 556 O O . ALA A 1 71 ? -5.121 -3.833 2.454 1.00 98.50 71 ALA A O 1
ATOM 557 N N . PHE A 1 72 ? -5.302 -6.032 2.853 1.00 98.31 72 PHE A N 1
ATOM 558 C CA . PHE A 1 72 ? -4.688 -6.557 1.639 1.00 98.31 72 PHE A CA 1
ATOM 559 C C . PHE A 1 72 ? -5.702 -7.382 0.824 1.00 98.31 72 PHE A C 1
ATOM 561 O O . PHE A 1 72 ? -5.529 -8.595 0.669 1.00 98.31 72 PHE A O 1
ATOM 568 N N . PRO A 1 73 ? 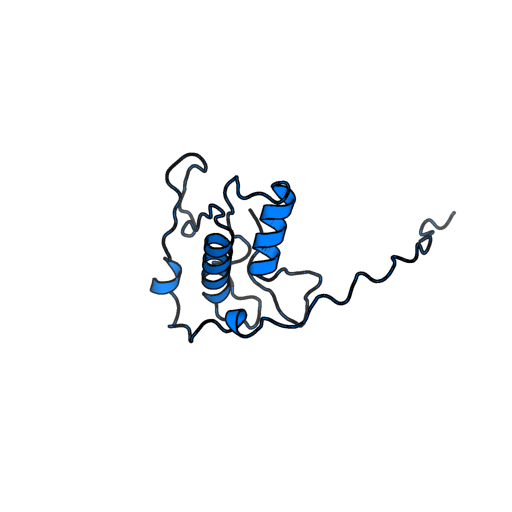-6.772 -6.762 0.295 1.00 97.75 73 PRO A N 1
ATOM 569 C CA . PRO A 1 73 ? -7.741 -7.479 -0.527 1.00 97.75 73 PRO A CA 1
ATOM 570 C C . PRO A 1 73 ? -7.067 -8.072 -1.770 1.00 97.75 73 PRO A C 1
ATOM 572 O O . PRO A 1 73 ? -6.159 -7.471 -2.356 1.00 97.75 73 PRO A O 1
ATOM 575 N N . ARG A 1 74 ? -7.528 -9.244 -2.212 1.00 97.00 74 ARG A N 1
ATOM 576 C CA . ARG A 1 74 ? -7.192 -9.760 -3.546 1.00 97.00 74 ARG A CA 1
ATOM 577 C C . ARG A 1 74 ? -7.770 -8.828 -4.617 1.00 97.00 74 ARG A C 1
ATOM 579 O O . ARG A 1 74 ? -8.773 -8.156 -4.367 1.00 97.00 74 ARG A O 1
ATOM 586 N N . PRO A 1 75 ? -7.209 -8.799 -5.839 1.00 94.81 75 PRO A N 1
ATOM 587 C CA . PRO A 1 75 ? -7.800 -8.039 -6.935 1.00 94.81 75 PRO A CA 1
ATOM 588 C C . PRO A 1 75 ? -9.280 -8.402 -7.142 1.00 94.81 75 PRO A C 1
ATOM 590 O O . PRO A 1 75 ? -9.610 -9.542 -7.462 1.00 94.81 75 PRO A O 1
ATOM 593 N N . GLY A 1 76 ? -10.165 -7.423 -6.936 1.00 95.06 76 GLY A N 1
ATOM 594 C CA . GLY A 1 76 ? -11.618 -7.587 -7.048 1.00 95.06 76 GLY A CA 1
ATOM 595 C C . GLY A 1 76 ? -12.340 -8.087 -5.787 1.00 95.06 76 GLY A C 1
ATOM 596 O O . GLY A 1 76 ? -13.559 -8.222 -5.831 1.00 95.06 76 GLY A O 1
ATOM 597 N N . GLU A 1 77 ? -11.642 -8.346 -4.678 1.00 96.56 77 GLU A N 1
ATOM 598 C CA . GLU A 1 77 ? -12.257 -8.741 -3.404 1.00 96.56 77 GLU A CA 1
ATOM 599 C C . GLU A 1 77 ? -12.903 -7.531 -2.699 1.00 96.56 77 GLU A C 1
ATOM 601 O O . GLU A 1 77 ? -12.197 -6.575 -2.362 1.00 96.56 77 GLU A O 1
ATOM 606 N N . PRO A 1 78 ? -14.229 -7.538 -2.462 1.00 97.06 78 PRO A N 1
ATOM 607 C CA . PRO A 1 78 ? -14.893 -6.486 -1.704 1.00 97.06 78 PRO A CA 1
ATOM 608 C C . PRO A 1 78 ? -14.702 -6.689 -0.196 1.00 97.06 78 PRO A C 1
ATOM 610 O O . PRO A 1 78 ? -14.730 -7.815 0.296 1.00 97.06 78 PRO A O 1
ATOM 613 N N . PHE A 1 79 ? -14.584 -5.595 0.556 1.00 97.62 79 PHE A N 1
ATOM 614 C CA . PHE A 1 79 ? -14.608 -5.613 2.019 1.00 97.62 79 PHE A CA 1
ATOM 615 C C . PHE A 1 79 ? -15.109 -4.272 2.570 1.00 97.62 79 PHE A C 1
ATOM 617 O O . PHE A 1 79 ? -1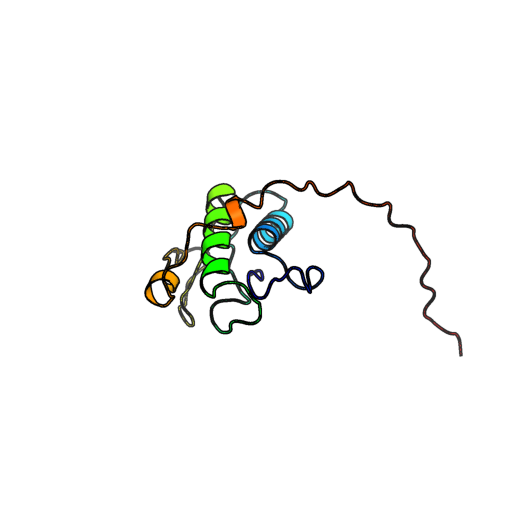5.049 -3.251 1.885 1.00 97.62 79 PHE A O 1
ATOM 624 N N . GLU A 1 80 ? -15.568 -4.273 3.821 1.00 97.06 80 GLU A N 1
ATOM 625 C CA . GLU A 1 80 ? -15.977 -3.062 4.539 1.00 97.06 80 GLU A CA 1
ATOM 626 C C . GLU A 1 80 ? -14.879 -2.637 5.528 1.00 97.06 80 GLU A C 1
ATOM 628 O O . GLU A 1 80 ? -14.470 -3.461 6.351 1.00 97.06 80 GLU A O 1
ATOM 633 N N . PRO A 1 81 ? -14.422 -1.368 5.536 1.00 93.62 81 PRO A N 1
ATOM 634 C CA . PRO A 1 81 ? -13.361 -0.918 6.445 1.00 93.62 81 PRO A CA 1
ATOM 635 C C . PRO A 1 81 ? -13.701 -1.032 7.937 1.00 93.62 81 PRO A C 1
ATOM 637 O O . PRO A 1 81 ? -12.803 -1.144 8.764 1.00 93.62 81 PRO A O 1
ATOM 640 N N . ALA A 1 82 ? -14.990 -0.990 8.285 1.00 94.88 82 ALA A N 1
ATOM 641 C CA . ALA A 1 82 ? -15.473 -1.180 9.654 1.00 94.88 82 ALA A CA 1
ATOM 642 C C . ALA A 1 82 ? -15.722 -2.660 10.012 1.00 94.88 82 ALA A C 1
ATOM 644 O O . ALA A 1 82 ? -16.140 -2.958 11.130 1.00 94.88 82 ALA A O 1
ATOM 645 N N . GLY A 1 83 ? -15.526 -3.576 9.059 1.00 95.62 83 GLY A N 1
ATOM 646 C CA . GLY A 1 83 ? -15.751 -5.008 9.217 1.00 95.62 83 GLY A CA 1
ATOM 647 C C . GLY A 1 83 ? -14.459 -5.802 9.406 1.00 95.62 83 GLY A C 1
ATOM 648 O O . GLY A 1 83 ? -13.445 -5.301 9.891 1.00 95.62 83 GLY A O 1
ATOM 649 N N . THR A 1 84 ? -14.501 -7.076 9.015 1.00 97.38 84 THR A N 1
ATOM 650 C CA . THR A 1 84 ? -13.316 -7.938 8.990 1.00 97.38 84 THR A CA 1
ATOM 651 C C . THR A 1 84 ? -12.386 -7.507 7.863 1.00 97.38 84 THR A C 1
ATOM 653 O O . THR A 1 84 ? -12.765 -7.527 6.693 1.00 97.38 84 THR A O 1
ATOM 656 N N . LEU A 1 85 ? -11.157 -7.137 8.220 1.00 98.38 85 LEU A N 1
ATOM 657 C CA . LEU A 1 85 ? -10.148 -6.742 7.245 1.00 98.38 85 LEU A CA 1
ATOM 658 C C . LEU A 1 85 ? -9.532 -7.981 6.574 1.00 98.38 85 LEU A C 1
ATOM 660 O O . LEU A 1 85 ? -9.181 -8.935 7.274 1.00 98.38 85 LEU A O 1
ATOM 664 N N . PRO A 1 86 ? -9.344 -7.976 5.244 1.00 98.12 86 PRO A N 1
ATOM 665 C CA . PRO A 1 86 ? -8.585 -9.017 4.564 1.00 98.12 86 PRO A CA 1
ATOM 666 C C . PRO A 1 86 ? -7.098 -8.850 4.901 1.00 98.12 86 PRO A C 1
ATOM 668 O O . PRO A 1 86 ? -6.427 -7.999 4.334 1.00 98.12 86 PRO A O 1
ATOM 671 N N . VAL A 1 87 ? -6.569 -9.632 5.841 1.00 98.12 87 VAL A N 1
ATOM 672 C CA . VAL A 1 87 ? -5.159 -9.537 6.292 1.00 98.12 87 VAL A CA 1
ATOM 673 C C . VAL A 1 87 ? -4.263 -10.641 5.718 1.00 98.12 87 VAL A C 1
ATOM 675 O O . VAL A 1 87 ? -3.088 -10.757 6.064 1.00 98.12 87 VAL A O 1
ATOM 678 N N . GLU A 1 88 ? -4.824 -11.473 4.841 1.00 97.81 88 GLU A N 1
ATOM 679 C CA . GLU A 1 88 ? -4.151 -12.646 4.296 1.00 97.81 88 GLU A CA 1
ATOM 680 C C . GLU A 1 88 ? -3.027 -12.287 3.321 1.00 97.81 88 GLU A C 1
ATOM 682 O O . GLU A 1 88 ? -3.178 -11.455 2.427 1.00 97.81 88 GLU A O 1
ATOM 687 N N . THR A 1 89 ? -1.918 -13.021 3.423 1.00 97.50 89 THR A N 1
ATOM 688 C CA . THR A 1 89 ? -0.741 -12.861 2.547 1.00 97.50 89 THR A CA 1
ATOM 689 C C . THR A 1 89 ? -0.889 -13.592 1.209 1.00 97.50 89 THR A C 1
ATOM 691 O O . THR A 1 89 ? -0.039 -14.382 0.804 1.00 97.50 89 THR A O 1
ATOM 694 N N . TRP A 1 90 ? -2.002 -13.355 0.508 1.00 97.69 90 TRP A N 1
ATOM 695 C CA . TRP A 1 90 ? -2.386 -14.092 -0.705 1.00 97.69 90 TRP A CA 1
ATOM 696 C C . TRP A 1 90 ? -1.331 -14.045 -1.818 1.00 97.69 90 TRP A C 1
ATOM 698 O O . TRP A 1 90 ? -1.214 -14.989 -2.599 1.00 97.69 90 TRP A O 1
ATOM 708 N N . TRP A 1 91 ? -0.537 -12.975 -1.877 1.00 97.19 91 TRP A N 1
ATOM 709 C CA . TRP A 1 91 ? 0.521 -12.808 -2.870 1.00 97.19 91 TRP A CA 1
ATOM 710 C C . TRP A 1 91 ? 1.608 -13.879 -2.753 1.00 97.19 91 TRP A C 1
ATOM 712 O O . TRP A 1 91 ? 2.146 -14.291 -3.776 1.00 97.19 91 TRP A O 1
ATOM 722 N N . ARG A 1 92 ? 1.867 -14.406 -1.546 1.00 96.56 92 ARG A N 1
ATOM 723 C CA . ARG A 1 92 ? 2.846 -15.485 -1.322 1.00 96.56 92 ARG A CA 1
ATOM 724 C C . ARG A 1 92 ? 2.491 -16.765 -2.072 1.00 96.56 92 ARG A C 1
ATOM 726 O O . ARG A 1 92 ? 3.380 -17.526 -2.431 1.00 96.56 92 ARG A O 1
ATOM 733 N N . ALA A 1 93 ? 1.202 -17.007 -2.313 1.00 96.69 93 ALA A N 1
ATOM 734 C CA . ALA A 1 93 ? 0.736 -18.186 -3.039 1.00 96.69 93 ALA A CA 1
ATOM 735 C C . ALA A 1 93 ? 0.903 -18.064 -4.565 1.00 96.69 93 ALA A C 1
ATOM 737 O O . ALA A 1 93 ? 0.812 -19.069 -5.266 1.00 96.69 93 ALA A O 1
ATOM 738 N N . VAL A 1 94 ? 1.118 -16.850 -5.084 1.00 95.62 94 VAL A N 1
ATOM 739 C CA . VAL A 1 94 ? 1.178 -16.565 -6.529 1.00 95.62 94 VAL A CA 1
ATOM 740 C C . VAL A 1 94 ? 2.484 -15.895 -6.964 1.00 95.62 94 VAL A C 1
ATOM 742 O O . VAL A 1 94 ? 2.653 -15.591 -8.143 1.00 95.62 94 VAL A O 1
ATOM 745 N N . SER A 1 95 ? 3.422 -15.677 -6.041 1.00 94.69 95 SER A N 1
ATOM 746 C CA . SER A 1 95 ? 4.759 -15.165 -6.331 1.00 94.69 95 SER A CA 1
ATOM 747 C C . SER A 1 95 ? 5.811 -16.266 -6.258 1.00 94.69 95 SER A C 1
ATOM 749 O O . SER A 1 95 ? 5.648 -17.273 -5.570 1.00 94.69 95 SER A O 1
ATOM 751 N N . ALA A 1 96 ? 6.949 -16.042 -6.916 1.00 90.81 96 ALA A N 1
ATOM 752 C CA . ALA A 1 96 ? 8.146 -16.816 -6.610 1.00 90.81 96 ALA A CA 1
ATOM 753 C C . ALA A 1 96 ? 8.520 -16.643 -5.121 1.00 90.81 96 ALA A C 1
ATOM 755 O O . ALA A 1 96 ? 8.233 -15.583 -4.545 1.00 90.81 96 ALA A O 1
ATOM 756 N N . PRO A 1 97 ? 9.170 -17.644 -4.499 1.00 86.94 97 PRO A N 1
ATOM 757 C CA . PRO A 1 97 ? 9.735 -17.484 -3.170 1.00 86.94 97 PRO A CA 1
ATOM 758 C C . PRO A 1 97 ? 10.662 -16.274 -3.135 1.00 86.94 97 PRO A C 1
ATOM 760 O O . PRO A 1 97 ? 11.522 -16.113 -4.003 1.00 86.94 97 PRO A O 1
ATOM 763 N N . MET A 1 98 ? 10.486 -15.433 -2.126 1.00 83.25 98 MET A N 1
ATOM 764 C CA . MET A 1 98 ? 11.379 -14.311 -1.893 1.00 83.25 98 MET A CA 1
ATOM 765 C C . MET A 1 98 ? 12.493 -14.714 -0.932 1.00 83.25 98 MET A C 1
ATOM 767 O O . MET A 1 98 ? 12.264 -15.442 0.036 1.00 83.25 98 MET A O 1
ATOM 771 N N . ALA A 1 99 ? 13.703 -14.222 -1.200 1.00 78.00 99 ALA A N 1
ATOM 772 C CA . ALA A 1 99 ? 14.779 -14.249 -0.219 1.00 78.00 99 ALA A CA 1
ATOM 773 C C . ALA A 1 99 ? 14.409 -13.389 1.004 1.00 78.00 99 ALA A C 1
ATOM 775 O O . ALA A 1 99 ? 13.407 -12.669 0.997 1.00 78.00 99 ALA A O 1
ATOM 776 N N . ALA A 1 100 ? 15.213 -13.476 2.064 1.00 77.50 100 ALA A N 1
ATOM 777 C CA . ALA A 1 100 ? 14.979 -12.705 3.279 1.00 77.50 100 ALA A CA 1
ATOM 778 C C . ALA A 1 100 ? 14.809 -11.191 2.988 1.00 77.50 100 ALA A C 1
ATOM 780 O O . ALA A 1 100 ? 15.475 -10.673 2.088 1.00 77.50 100 ALA A O 1
ATOM 781 N N . PRO A 1 101 ? 13.952 -10.487 3.753 1.00 77.69 101 PRO A N 1
ATOM 782 C CA . PRO A 1 101 ? 13.687 -9.057 3.608 1.00 77.69 101 PRO A CA 1
ATOM 783 C C . PRO A 1 101 ? 14.937 -8.175 3.487 1.00 77.69 101 PRO A C 1
ATOM 785 O O . PRO A 1 101 ? 15.622 -7.926 4.479 1.00 77.69 101 PRO A O 1
ATOM 788 N N . GLN A 1 102 ? 15.201 -7.630 2.296 1.00 80.38 102 GLN A N 1
ATOM 789 C CA . GLN A 1 102 ? 16.324 -6.704 2.085 1.00 80.38 102 GLN A CA 1
ATOM 790 C C . GLN A 1 102 ? 16.093 -5.322 2.722 1.00 80.38 102 GLN A C 1
ATOM 792 O O . GLN A 1 102 ? 17.041 -4.656 3.137 1.00 80.38 102 GLN A O 1
ATOM 797 N N . TRP A 1 103 ? 14.829 -4.921 2.901 1.00 85.94 103 TRP A N 1
ATOM 798 C CA . TRP A 1 103 ? 14.452 -3.649 3.531 1.00 85.94 103 TRP A CA 1
ATOM 799 C C . TRP A 1 103 ? 14.775 -3.580 5.028 1.00 85.94 103 TRP A C 1
ATOM 801 O O . TRP A 1 103 ? 14.873 -2.490 5.580 1.00 85.94 103 TRP A O 1
ATOM 811 N N . ARG A 1 104 ? 14.997 -4.726 5.689 1.00 71.25 104 ARG A N 1
ATOM 812 C CA . ARG A 1 104 ? 15.446 -4.769 7.093 1.00 71.25 104 ARG A CA 1
ATOM 813 C C . ARG A 1 104 ? 16.947 -4.543 7.250 1.00 71.25 104 ARG A C 1
ATOM 815 O O . ARG A 1 104 ? 17.408 -4.249 8.344 1.00 71.25 104 ARG A O 1
ATOM 822 N N . THR A 1 105 ? 17.721 -4.703 6.179 1.00 57.94 105 THR A N 1
ATOM 823 C CA . THR A 1 105 ? 19.166 -4.425 6.181 1.00 57.94 105 THR A CA 1
ATOM 824 C C . THR A 1 105 ? 19.455 -2.973 5.789 1.00 57.94 105 THR A C 1
ATOM 826 O O . THR A 1 105 ? 20.515 -2.451 6.114 1.00 57.94 105 THR A O 1
ATOM 829 N N . ALA A 1 106 ? 18.486 -2.295 5.166 1.00 53.53 106 ALA A N 1
ATOM 830 C CA . ALA A 1 106 ? 18.562 -0.894 4.757 1.00 53.53 106 ALA A CA 1
ATOM 831 C C . ALA A 1 106 ? 18.241 0.115 5.884 1.00 53.53 106 ALA A C 1
ATOM 833 O O . ALA A 1 106 ? 17.878 1.257 5.612 1.00 53.53 106 ALA A O 1
ATOM 834 N N . THR A 1 107 ? 18.371 -0.261 7.158 1.00 44.66 107 THR A N 1
ATOM 835 C CA . THR A 1 107 ? 18.365 0.708 8.264 1.00 44.66 107 THR A CA 1
ATOM 836 C C . THR A 1 107 ? 19.781 1.183 8.546 1.00 44.66 107 THR A C 1
ATOM 838 O O . THR A 1 107 ? 20.501 0.558 9.321 1.00 44.66 107 THR A O 1
ATOM 841 N N . SER A 1 108 ? 20.166 2.290 7.915 1.00 44.19 108 SER A N 1
ATOM 842 C CA . SER A 1 108 ? 20.912 3.396 8.529 1.00 44.19 108 SER A CA 1
ATOM 843 C C . SER A 1 108 ? 21.498 4.275 7.428 1.00 44.19 108 SER A C 1
ATOM 845 O O . SER A 1 108 ? 22.688 4.207 7.163 1.00 44.19 108 SER A O 1
ATOM 847 N N . ASP A 1 109 ? 20.687 5.152 6.852 1.00 36.97 109 ASP A N 1
ATOM 848 C CA . ASP A 1 109 ? 21.169 6.509 6.627 1.00 36.97 109 ASP A CA 1
ATOM 849 C C . ASP A 1 109 ? 20.072 7.456 7.095 1.00 36.97 109 ASP A C 1
ATOM 851 O O . ASP A 1 109 ? 18.955 7.495 6.578 1.00 36.97 109 ASP A O 1
ATOM 855 N N . ALA A 1 110 ? 20.382 8.141 8.191 1.00 40.47 110 ALA A N 1
ATOM 856 C CA . ALA A 1 110 ? 19.573 9.212 8.723 1.00 40.47 110 ALA A CA 1
ATOM 857 C C . ALA A 1 110 ? 19.286 10.221 7.609 1.00 40.47 110 ALA A C 1
ATOM 859 O O . ALA A 1 110 ? 20.194 10.610 6.877 1.00 40.47 110 ALA A O 1
ATOM 860 N N . VAL A 1 111 ? 18.043 10.693 7.533 1.00 42.94 111 VAL A N 1
ATOM 861 C CA . VAL A 1 111 ? 17.713 11.925 6.814 1.00 42.94 111 VAL A CA 1
ATOM 862 C C . VAL A 1 111 ? 18.672 13.011 7.325 1.00 42.94 111 VAL A C 1
ATOM 864 O O . VAL A 1 111 ? 18.574 13.372 8.504 1.00 42.94 111 VAL A O 1
ATOM 867 N N . PRO A 1 112 ? 19.616 13.538 6.519 1.00 39.72 112 PRO A N 1
ATOM 868 C CA . PRO A 1 112 ? 20.367 14.708 6.932 1.00 39.72 112 PRO A CA 1
ATOM 869 C C . PRO A 1 112 ? 19.345 15.835 7.045 1.00 39.72 112 PRO A C 1
ATOM 871 O O . PRO A 1 112 ? 18.529 16.023 6.142 1.00 39.72 112 PRO A O 1
ATOM 874 N N . GLY A 1 113 ? 19.347 16.515 8.192 1.00 40.25 113 GLY A N 1
ATOM 875 C CA . GLY A 1 113 ? 18.372 17.537 8.558 1.00 40.25 113 GLY A CA 1
ATOM 876 C C . GLY A 1 113 ? 17.982 18.456 7.401 1.00 40.25 113 GLY A C 1
ATOM 877 O O . GLY A 1 113 ? 18.823 18.852 6.595 1.00 40.25 113 GLY A O 1
ATOM 878 N N . GLY A 1 114 ? 16.686 18.777 7.349 1.00 42.03 114 GLY A N 1
ATOM 879 C CA . GLY A 1 114 ? 16.078 19.606 6.317 1.00 42.03 114 GLY A CA 1
ATOM 880 C C . GLY A 1 114 ? 16.951 20.799 5.944 1.00 42.03 114 GLY A C 1
ATOM 881 O O . GLY A 1 114 ? 17.251 21.658 6.775 1.00 42.03 114 GLY A O 1
ATOM 882 N N . ALA A 1 115 ? 17.353 20.845 4.676 1.00 43.81 115 ALA A N 1
ATOM 883 C CA . ALA A 1 115 ? 17.938 22.040 4.103 1.00 43.81 115 ALA A CA 1
ATOM 884 C C . ALA A 1 115 ? 16.929 23.195 4.253 1.00 43.81 115 ALA A C 1
ATOM 886 O O . ALA A 1 115 ? 15.729 22.989 4.037 1.00 43.81 115 ALA A O 1
ATOM 887 N N . PRO A 1 116 ? 17.367 24.411 4.622 1.00 43.00 116 PRO A N 1
ATOM 888 C CA . PRO A 1 116 ? 16.460 25.541 4.688 1.00 43.00 116 PRO A CA 1
ATOM 889 C C . PRO A 1 116 ? 15.902 25.790 3.286 1.00 43.00 116 PRO A C 1
ATOM 891 O O . PRO A 1 116 ? 16.655 25.968 2.327 1.00 43.00 116 PRO A O 1
ATOM 894 N N . VAL A 1 117 ? 14.574 25.801 3.169 1.00 51.12 117 VAL A N 1
ATOM 895 C CA . VAL A 1 117 ? 13.885 26.204 1.943 1.00 51.12 117 VAL A CA 1
ATOM 896 C C . VAL A 1 117 ? 14.194 27.681 1.727 1.00 51.12 117 VAL A C 1
ATOM 898 O O . VAL A 1 117 ? 13.575 28.560 2.329 1.00 51.12 117 VAL A O 1
ATOM 901 N N . ALA A 1 118 ? 15.186 27.971 0.889 1.00 49.28 118 ALA A N 1
ATOM 902 C CA . ALA A 1 118 ? 15.380 29.312 0.376 1.00 49.28 118 ALA A CA 1
ATOM 903 C C . ALA A 1 118 ? 14.142 29.650 -0.461 1.00 49.28 118 ALA A C 1
ATOM 905 O O . ALA A 1 118 ? 13.914 29.047 -1.511 1.00 49.28 118 ALA A O 1
ATOM 906 N N . ARG A 1 119 ? 13.324 30.597 0.016 1.00 52.59 119 ARG A N 1
ATOM 907 C CA . ARG A 1 119 ? 12.275 31.209 -0.800 1.00 52.59 119 ARG A CA 1
ATOM 908 C C . ARG A 1 119 ? 12.958 31.913 -1.967 1.00 52.59 119 ARG A C 1
ATOM 910 O O . ARG A 1 119 ? 13.446 33.028 -1.829 1.00 52.59 119 ARG A O 1
ATOM 917 N N . ARG A 1 120 ? 13.050 31.228 -3.102 1.00 54.00 120 ARG A N 1
ATOM 918 C CA . ARG A 1 120 ? 13.200 31.885 -4.392 1.00 54.00 120 ARG A CA 1
ATOM 919 C C . ARG A 1 120 ? 11.794 32.216 -4.849 1.00 54.00 120 ARG A C 1
ATOM 921 O O . ARG A 1 120 ? 11.014 31.308 -5.122 1.00 54.00 120 ARG A O 1
ATOM 928 N N . ASP A 1 121 ? 11.491 33.505 -4.876 1.00 56.19 121 ASP A N 1
ATOM 929 C CA . ASP A 1 121 ? 10.312 34.034 -5.543 1.00 56.19 121 ASP A CA 1
ATOM 930 C C . ASP A 1 121 ? 10.365 33.583 -7.009 1.00 56.19 121 ASP A C 1
ATOM 932 O O . ASP A 1 121 ? 11.166 34.070 -7.809 1.00 56.19 121 ASP A O 1
ATOM 936 N N . LEU A 1 122 ? 9.571 32.564 -7.339 1.00 56.62 122 LEU A N 1
ATOM 937 C CA . LEU A 1 122 ? 9.301 32.168 -8.713 1.00 56.62 122 LEU A CA 1
ATOM 938 C C . LEU A 1 122 ? 8.213 33.102 -9.229 1.00 56.62 122 LEU A C 1
ATOM 940 O O . LEU A 1 122 ? 7.032 32.760 -9.229 1.00 56.62 122 LEU A O 1
ATOM 944 N N . ASP A 1 123 ? 8.623 34.299 -9.633 1.00 57.00 123 ASP A N 1
ATOM 945 C CA . ASP A 1 123 ? 7.802 35.135 -10.495 1.00 57.00 123 ASP A CA 1
ATOM 946 C C . ASP A 1 123 ? 7.771 34.496 -11.891 1.00 57.00 123 ASP A C 1
ATOM 948 O O . ASP A 1 123 ? 8.670 34.658 -12.717 1.00 57.00 123 ASP A O 1
ATOM 952 N N . VAL A 1 124 ? 6.764 33.650 -12.099 1.00 60.97 124 VAL A N 1
ATOM 953 C CA . VAL A 1 124 ? 6.434 33.018 -13.379 1.00 60.97 124 VAL A CA 1
ATOM 954 C C . VAL A 1 124 ? 5.067 33.502 -13.844 1.00 60.97 124 VAL A C 1
ATOM 956 O O . VAL A 1 124 ? 4.182 32.716 -14.169 1.00 60.97 124 VAL A O 1
ATOM 959 N N . ALA A 1 125 ? 4.882 34.816 -13.889 1.00 47.97 125 ALA A N 1
ATOM 960 C CA . ALA A 1 125 ? 3.818 35.422 -14.670 1.00 47.97 125 ALA A CA 1
ATOM 961 C C . ALA A 1 125 ? 4.403 36.587 -15.467 1.00 47.97 125 ALA A C 1
ATOM 963 O O . ALA A 1 125 ? 4.382 37.736 -15.047 1.00 47.97 125 ALA A O 1
ATOM 964 N N . GLY A 1 126 ? 4.944 36.264 -16.645 1.00 45.00 126 GLY A N 1
ATOM 965 C CA . GLY A 1 126 ? 5.314 37.270 -17.632 1.00 45.00 126 GLY A CA 1
ATOM 966 C C . GLY A 1 126 ? 4.102 38.129 -17.985 1.00 45.00 126 GLY A C 1
ATOM 967 O O . GLY A 1 126 ? 3.122 37.631 -18.541 1.00 45.00 126 GLY A O 1
ATOM 968 N N . GLU A 1 127 ? 4.192 39.412 -17.655 1.00 46.91 127 GLU A N 1
ATOM 969 C CA . GLU A 1 127 ? 3.274 40.442 -18.118 1.00 46.91 127 GLU A CA 1
ATOM 970 C C . GLU A 1 127 ? 3.316 40.506 -19.656 1.00 46.91 127 GLU A C 1
ATOM 972 O O . GLU A 1 127 ? 4.384 40.557 -20.276 1.00 46.91 127 GLU A O 1
ATOM 977 N N . ARG A 1 128 ? 2.133 40.469 -20.270 1.00 47.31 128 ARG A N 1
ATOM 978 C CA . ARG A 1 128 ? 1.875 40.958 -21.625 1.00 47.31 128 ARG A CA 1
ATOM 979 C C . ARG A 1 128 ? 0.981 42.176 -21.524 1.00 47.31 128 ARG A C 1
ATOM 981 O O . ARG A 1 128 ? 0.043 42.117 -20.698 1.00 47.31 128 ARG A O 1
#

Foldseek 3Di:
DFEAALDDPVCPPPHDHLLVRLVVVCVVVVNAADFEAEYDPAQPDHNHPDFRLQRVVSNLVNCVVRVHHYADAHVPRDDDRVDDGHSDSVVCVVGDDDDPRPVVVPPDDDDPPDDPPDPDPPPPDDDD